Protein AF-A0A2S5MTP7-F1 (afdb_monomer_lite)

Foldseek 3Di:
DDPVVLVVVVVVLVVVVVVLVVVLVVLLVVLVVCCVPPLLPDPLVVLVVSLVVSVVSVVVSLVVLVVSLVVQVVSQVVVVPPPDDPVPPPTDFQDQDPVPRDTPSVVVNVVVVVVVVVSSVVSVCSSPPDNDDDD

pLDDT: mean 86.17, std 8.56, range [58.53, 96.12]

Radius of gyration: 20.01 Å; chains: 1; bounding box: 47×30×62 Å

Secondary structure (DSSP, 8-state):
--HHHHHHHHHHHHHHHHHHHHHHHHHHHHHHHHHHHTGGGS-HHHHHHHHHHHHHHHHHHHHHHHHHHHHHHHHHHHHTT-S--SS----SS-SBPTTTSSBHHHHHHHHHHHHHHHHHHHHHHHHHT------

Structure (mmCIF, N/CA/C/O backbone):
data_AF-A0A2S5MTP7-F1
#
_entry.id   AF-A0A2S5MTP7-F1
#
loop_
_atom_site.group_PDB
_atom_site.id
_atom_site.type_symbol
_atom_site.label_atom_id
_atom_site.label_alt_id
_atom_site.label_comp_id
_atom_site.label_asym_id
_atom_site.label_entity_id
_atom_site.label_seq_id
_atom_site.pdbx_PDB_ins_code
_atom_site.Cartn_x
_atom_site.Cartn_y
_atom_site.Cartn_z
_atom_site.occupancy
_atom_site.B_iso_or_equiv
_atom_site.auth_seq_id
_atom_site.auth_comp_id
_atom_site.auth_asym_id
_atom_site.auth_atom_id
_atom_site.pdbx_PDB_model_num
ATOM 1 N N . MET A 1 1 ? 12.941 4.940 -28.372 1.00 69.56 1 MET A N 1
ATOM 2 C CA . MET A 1 1 ? 13.212 4.942 -26.926 1.00 69.56 1 MET A CA 1
ATOM 3 C C . MET A 1 1 ? 14.595 4.363 -26.744 1.00 69.56 1 MET A C 1
ATOM 5 O O . MET A 1 1 ? 14.853 3.272 -27.243 1.00 69.56 1 MET A O 1
ATOM 9 N N . THR A 1 2 ? 15.495 5.153 -26.183 1.00 85.75 2 THR A N 1
ATOM 10 C CA . THR A 1 2 ? 16.874 4.761 -25.899 1.00 85.75 2 THR A CA 1
ATOM 11 C C . THR A 1 2 ? 16.941 4.012 -24.571 1.00 85.75 2 THR A C 1
ATOM 13 O O . THR A 1 2 ? 15.997 4.047 -23.785 1.00 85.75 2 THR A O 1
ATOM 16 N N . GLU A 1 3 ? 18.060 3.343 -24.310 1.00 83.38 3 GLU A N 1
ATOM 17 C CA . GLU A 1 3 ? 18.344 2.718 -23.014 1.00 83.38 3 GLU A CA 1
ATOM 18 C C . GLU A 1 3 ? 18.229 3.717 -21.849 1.00 83.38 3 GLU A C 1
ATOM 20 O O . GLU A 1 3 ? 17.615 3.411 -20.828 1.00 83.38 3 GLU A O 1
ATOM 25 N N . ALA A 1 4 ? 18.735 4.941 -22.040 1.00 86.19 4 ALA A N 1
ATOM 26 C CA . ALA A 1 4 ? 18.655 6.016 -21.055 1.00 86.19 4 ALA A CA 1
ATOM 27 C C . ALA A 1 4 ? 17.204 6.422 -20.749 1.00 86.19 4 ALA A C 1
ATOM 29 O O . ALA A 1 4 ? 16.861 6.613 -19.583 1.00 86.19 4 ALA A O 1
ATOM 30 N N . ASP A 1 5 ? 16.335 6.476 -21.766 1.00 87.06 5 ASP A N 1
ATOM 31 C CA . ASP A 1 5 ? 14.913 6.790 -21.573 1.00 87.06 5 ASP A CA 1
ATOM 32 C C . ASP A 1 5 ? 14.228 5.732 -20.689 1.00 87.06 5 ASP A C 1
ATOM 34 O O . ASP A 1 5 ? 13.432 6.070 -19.816 1.00 87.06 5 ASP A O 1
ATOM 38 N N . ILE A 1 6 ? 14.549 4.443 -20.883 1.00 86.12 6 ILE A N 1
ATOM 39 C CA . ILE A 1 6 ? 13.949 3.350 -20.095 1.00 86.12 6 ILE A CA 1
ATOM 40 C C . ILE A 1 6 ? 14.389 3.437 -18.637 1.00 86.12 6 ILE A C 1
ATOM 42 O O . ILE A 1 6 ? 13.562 3.302 -17.736 1.00 86.12 6 ILE A O 1
ATOM 46 N N . LEU A 1 7 ? 15.683 3.673 -18.409 1.00 87.44 7 LEU A N 1
ATOM 47 C CA . LEU A 1 7 ? 16.245 3.800 -17.067 1.00 87.44 7 LEU A CA 1
ATOM 48 C C . LEU A 1 7 ? 15.695 5.029 -16.335 1.00 87.44 7 LEU A C 1
ATOM 50 O O . LEU A 1 7 ? 15.391 4.929 -15.148 1.00 87.44 7 LEU A O 1
ATOM 54 N N . SER A 1 8 ? 15.489 6.148 -17.037 1.00 91.25 8 SER A N 1
ATOM 55 C CA . SER A 1 8 ? 14.849 7.342 -16.467 1.00 91.25 8 SER A CA 1
ATOM 56 C C . SER A 1 8 ? 13.423 7.046 -16.007 1.00 91.25 8 SER A C 1
ATOM 58 O O . SER A 1 8 ? 13.096 7.264 -14.842 1.00 91.25 8 SER A O 1
ATOM 60 N N . VAL A 1 9 ? 12.596 6.456 -16.882 1.00 90.19 9 VAL A N 1
ATOM 61 C CA . VAL A 1 9 ? 11.220 6.062 -16.532 1.00 90.19 9 VAL A CA 1
ATOM 62 C C . VAL A 1 9 ? 11.224 5.072 -15.367 1.00 90.19 9 VAL A C 1
ATOM 64 O O . VAL A 1 9 ? 10.388 5.147 -14.473 1.00 90.19 9 VAL A O 1
ATOM 67 N N . ARG A 1 10 ? 12.183 4.144 -15.329 1.00 87.44 10 ARG A N 1
ATOM 68 C CA . ARG A 1 10 ? 12.317 3.184 -14.228 1.00 87.44 10 ARG A CA 1
ATOM 69 C C . ARG A 1 10 ? 12.635 3.833 -12.890 1.00 87.44 10 ARG A C 1
ATOM 71 O O . ARG A 1 10 ? 12.099 3.392 -11.870 1.00 87.44 10 ARG A O 1
ATOM 78 N N . ASN A 1 11 ? 13.480 4.856 -12.890 1.00 90.75 11 ASN A N 1
ATOM 79 C CA . ASN A 1 11 ? 13.790 5.609 -11.686 1.00 90.75 11 ASN A CA 1
ATOM 80 C C . ASN A 1 11 ? 12.555 6.377 -11.191 1.00 90.75 11 ASN A C 1
ATOM 82 O O . ASN A 1 11 ? 12.182 6.248 -10.030 1.00 90.75 11 ASN A O 1
ATOM 86 N N . GLU A 1 12 ? 11.840 7.049 -12.098 1.00 93.31 12 GLU A N 1
ATOM 87 C CA . GLU A 1 12 ? 10.580 7.737 -11.781 1.00 93.31 12 GLU A CA 1
ATOM 88 C C . GLU A 1 12 ? 9.523 6.780 -11.211 1.00 93.31 12 GLU A C 1
ATOM 90 O O . GLU A 1 12 ? 8.893 7.071 -10.195 1.00 93.31 12 GLU A O 1
ATOM 95 N N . LEU A 1 13 ? 9.348 5.597 -11.811 1.00 91.19 13 LEU A N 1
ATOM 96 C CA . LEU A 1 13 ? 8.420 4.591 -11.291 1.00 91.19 13 LEU A CA 1
ATOM 97 C C . LEU A 1 13 ? 8.826 4.106 -9.893 1.00 91.19 13 LEU A C 1
ATOM 99 O O . LEU A 1 13 ? 7.955 3.857 -9.063 1.00 91.19 13 LEU A O 1
ATOM 103 N N . THR A 1 14 ? 10.126 3.992 -9.615 1.00 89.19 14 THR A N 1
ATOM 104 C CA . THR A 1 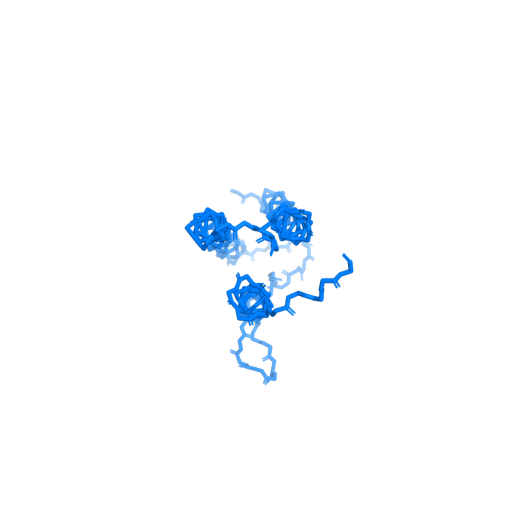14 ? 10.629 3.604 -8.289 1.00 89.19 14 THR A CA 1
ATOM 105 C C . THR A 1 14 ? 10.306 4.670 -7.243 1.00 89.19 14 THR A C 1
ATOM 107 O O . THR A 1 14 ? 9.811 4.328 -6.167 1.00 89.19 14 THR A O 1
ATOM 110 N N . ASP A 1 15 ? 10.477 5.951 -7.575 1.00 93.38 15 ASP A N 1
ATOM 111 C CA . ASP A 1 15 ? 10.094 7.063 -6.698 1.00 93.38 15 ASP A CA 1
ATOM 112 C C . ASP A 1 15 ? 8.590 7.051 -6.393 1.00 93.38 15 ASP A C 1
ATOM 114 O O . ASP A 1 15 ? 8.174 7.245 -5.246 1.00 93.38 15 ASP A O 1
ATOM 118 N N . ILE A 1 16 ? 7.757 6.745 -7.394 1.00 93.19 16 ILE A N 1
ATOM 119 C CA . ILE A 1 16 ? 6.309 6.605 -7.199 1.00 93.19 16 ILE A CA 1
ATOM 120 C C . ILE A 1 16 ? 6.000 5.433 -6.255 1.00 93.19 16 ILE A C 1
ATOM 122 O O . ILE A 1 16 ? 5.185 5.595 -5.346 1.00 93.19 16 ILE A O 1
ATOM 126 N N . VAL A 1 17 ? 6.650 4.273 -6.413 1.00 90.12 17 VAL A N 1
AT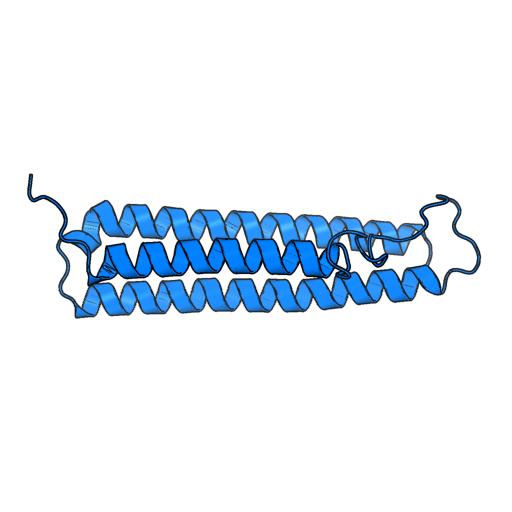OM 127 C CA . VAL A 1 17 ? 6.464 3.129 -5.498 1.00 90.12 17 VAL A CA 1
ATOM 128 C C . VAL A 1 17 ? 6.802 3.522 -4.059 1.00 90.12 17 VAL A C 1
ATOM 130 O O . VAL A 1 17 ? 6.005 3.269 -3.153 1.00 90.12 17 VAL A O 1
ATOM 133 N N . VAL A 1 18 ? 7.945 4.178 -3.840 1.00 92.31 18 VAL A N 1
ATOM 134 C CA . VAL A 1 18 ? 8.365 4.642 -2.508 1.00 92.31 18 VAL A CA 1
ATOM 135 C C . VAL A 1 18 ? 7.353 5.634 -1.929 1.00 92.31 18 VAL A C 1
ATOM 137 O O . VAL A 1 18 ? 6.996 5.537 -0.752 1.00 92.31 18 VAL A O 1
ATOM 140 N N . SER A 1 19 ? 6.836 6.544 -2.755 1.00 94.44 19 SER A N 1
ATOM 141 C CA . SER A 1 19 ? 5.802 7.502 -2.361 1.00 94.44 19 SER A CA 1
ATOM 142 C C . SER A 1 19 ? 4.510 6.809 -1.913 1.00 94.44 19 SER A C 1
ATOM 144 O O . SER A 1 19 ? 4.012 7.085 -0.821 1.00 94.44 19 SER A O 1
ATOM 146 N N . VAL A 1 20 ? 4.002 5.841 -2.688 1.00 91.75 20 VAL A N 1
ATOM 147 C CA . VAL A 1 20 ? 2.791 5.073 -2.337 1.00 91.75 20 VAL A CA 1
ATOM 148 C C . VAL A 1 20 ? 2.968 4.344 -1.007 1.00 91.75 20 VAL A C 1
ATOM 150 O O . VAL A 1 20 ? 2.077 4.385 -0.153 1.00 91.75 20 VAL A O 1
ATOM 153 N N . VAL A 1 21 ? 4.128 3.717 -0.795 1.00 91.12 21 VAL A N 1
ATOM 154 C CA . VAL A 1 21 ? 4.450 3.044 0.470 1.00 91.12 21 VAL A CA 1
ATOM 155 C C . VAL A 1 21 ? 4.455 4.048 1.625 1.00 91.12 21 VAL A C 1
ATOM 157 O O . VAL A 1 21 ? 3.779 3.824 2.629 1.00 91.12 21 VAL A O 1
ATOM 160 N N . SER A 1 22 ? 5.149 5.177 1.473 1.00 94.12 22 SER A N 1
ATOM 161 C CA . SER A 1 22 ? 5.248 6.224 2.498 1.00 94.12 22 SER A CA 1
ATOM 162 C C . SER A 1 22 ? 3.879 6.779 2.903 1.00 94.12 22 SER A C 1
ATOM 164 O O . SER A 1 22 ? 3.539 6.815 4.089 1.00 94.12 22 SER A O 1
ATOM 166 N N . VAL A 1 23 ? 3.040 7.134 1.926 1.00 94.69 23 VAL A N 1
ATOM 167 C CA . VAL A 1 23 ? 1.690 7.655 2.186 1.00 94.69 23 VAL A CA 1
ATOM 168 C C . VAL A 1 23 ? 0.816 6.600 2.865 1.00 94.69 23 VAL A C 1
ATOM 170 O O . VAL A 1 23 ? 0.084 6.919 3.803 1.00 94.69 23 VAL A O 1
ATOM 173 N N . SER A 1 24 ? 0.922 5.335 2.452 1.00 93.31 24 SER A N 1
ATOM 174 C CA . SER A 1 24 ? 0.178 4.236 3.074 1.00 93.31 24 SER A CA 1
ATOM 175 C C . SER A 1 24 ? 0.563 4.054 4.547 1.00 93.31 24 SER A C 1
ATOM 177 O O . SER A 1 24 ? -0.319 3.940 5.400 1.00 93.31 24 SER A O 1
ATOM 179 N N . PHE A 1 25 ? 1.859 4.113 4.876 1.00 93.19 25 PHE A N 1
ATOM 180 C CA . PHE A 1 25 ? 2.331 4.111 6.266 1.00 93.19 25 PHE A CA 1
ATOM 181 C C . PHE A 1 25 ? 1.837 5.328 7.053 1.00 93.19 25 PHE A C 1
ATOM 183 O O . PHE A 1 25 ? 1.410 5.181 8.201 1.00 93.19 25 PHE A O 1
ATOM 190 N N . GLY A 1 26 ? 1.848 6.517 6.448 1.00 95.44 26 GLY A N 1
ATOM 191 C CA . GLY A 1 26 ? 1.298 7.728 7.059 1.00 95.44 26 GLY A CA 1
ATOM 192 C C . GLY A 1 26 ? -0.186 7.580 7.399 1.00 95.44 26 GLY A C 1
ATOM 193 O O . GLY A 1 26 ? -0.603 7.897 8.512 1.00 95.44 26 GLY A O 1
ATOM 194 N N . MET A 1 27 ? -0.975 7.016 6.485 1.00 95.12 27 MET A N 1
ATOM 195 C CA . MET A 1 27 ? -2.406 6.781 6.680 1.00 95.12 27 MET A CA 1
ATOM 196 C C . MET A 1 27 ? -2.686 5.749 7.781 1.00 95.12 27 MET A C 1
ATOM 198 O O . MET A 1 27 ? -3.533 5.991 8.640 1.00 95.12 27 MET A O 1
ATOM 202 N N . VAL A 1 28 ? -1.951 4.631 7.802 1.00 94.56 28 VAL A N 1
ATOM 203 C CA . VAL A 1 28 ? -2.018 3.625 8.880 1.00 94.56 28 VAL A CA 1
ATOM 204 C C . VAL A 1 28 ? -1.675 4.262 10.228 1.00 94.56 28 VAL A C 1
ATOM 206 O O . VAL A 1 28 ? -2.405 4.083 11.202 1.00 94.56 28 VAL A O 1
ATOM 209 N N . SER A 1 29 ? -0.604 5.054 10.283 1.00 94.50 29 SER A N 1
ATOM 210 C CA . SER A 1 29 ? -0.147 5.704 11.516 1.00 94.50 29 SER A CA 1
ATOM 211 C C . SER A 1 29 ? -1.169 6.716 12.033 1.00 94.50 29 SER A C 1
ATOM 213 O O . SER A 1 29 ? -1.525 6.695 13.211 1.00 94.50 29 SER A O 1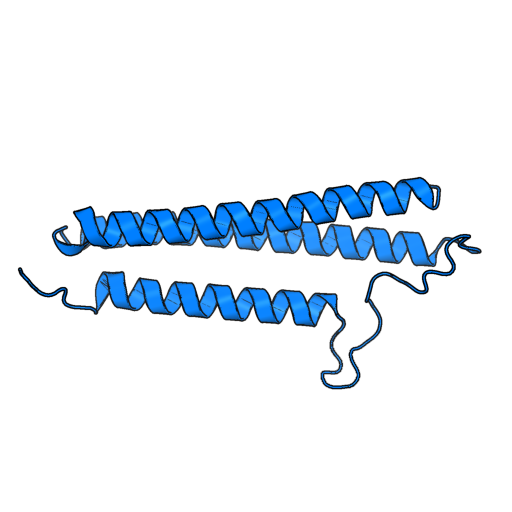
ATOM 215 N N . ALA A 1 30 ? -1.704 7.558 11.145 1.00 94.56 30 ALA A N 1
ATOM 216 C CA . ALA A 1 30 ? -2.760 8.508 11.476 1.00 94.56 30 ALA A CA 1
ATOM 217 C C . ALA A 1 30 ? -4.021 7.796 11.988 1.00 94.56 30 ALA A C 1
ATOM 219 O O . ALA A 1 30 ? -4.636 8.251 12.953 1.00 94.56 30 ALA A O 1
ATOM 220 N N . TYR A 1 31 ? -4.375 6.655 11.391 1.00 94.81 31 TYR A N 1
ATOM 221 C CA . TYR A 1 31 ? -5.509 5.853 11.835 1.00 94.81 31 TYR A CA 1
ATOM 222 C C . TYR A 1 31 ? -5.302 5.291 13.246 1.00 94.81 31 TYR A C 1
ATOM 224 O O . TYR A 1 31 ? -6.193 5.416 14.082 1.00 94.81 31 TYR A O 1
ATOM 232 N N . ILE A 1 32 ? -4.120 4.739 13.546 1.00 92.94 32 ILE A N 1
ATOM 233 C CA . ILE A 1 32 ? -3.778 4.227 14.885 1.00 92.94 32 ILE A CA 1
ATOM 234 C C . ILE A 1 32 ? -3.889 5.338 15.937 1.00 92.94 32 ILE A C 1
ATOM 236 O O . ILE A 1 32 ? -4.511 5.142 16.982 1.00 92.94 32 ILE A O 1
ATOM 240 N N . VAL A 1 33 ? -3.336 6.520 15.650 1.00 94.25 33 VAL A N 1
ATOM 241 C CA . VAL A 1 33 ? -3.408 7.681 16.551 1.00 94.25 33 VAL A CA 1
ATOM 242 C C . VAL A 1 33 ? -4.854 8.144 16.740 1.00 94.25 33 VAL A C 1
ATOM 244 O O . VAL A 1 33 ? -5.295 8.347 17.873 1.00 94.25 33 VAL A O 1
ATOM 247 N N . GLY A 1 34 ? -5.623 8.261 15.654 1.00 90.69 34 GLY A N 1
ATOM 248 C CA . GLY A 1 34 ? -7.044 8.610 15.712 1.00 90.69 34 GLY A CA 1
ATOM 249 C C . GLY A 1 34 ? -7.862 7.589 16.503 1.00 90.69 34 GLY A C 1
ATOM 250 O O . GLY A 1 34 ? -8.785 7.953 17.238 1.00 90.69 34 GLY A O 1
ATOM 251 N N . LEU A 1 35 ? -7.479 6.315 16.419 1.00 88.81 35 LEU A N 1
ATOM 252 C CA . LEU A 1 35 ? -8.116 5.243 17.159 1.00 88.81 35 LEU A CA 1
ATOM 253 C C . LEU A 1 35 ? -7.849 5.352 18.658 1.00 88.81 35 LEU A C 1
ATOM 255 O O . LEU A 1 35 ? -8.790 5.300 19.452 1.00 88.81 35 LEU A O 1
ATOM 259 N N . TRP A 1 36 ? -6.595 5.591 19.035 1.00 88.25 36 TRP A N 1
ATOM 260 C CA . TRP A 1 36 ? -6.187 5.739 20.428 1.00 88.25 36 TRP A CA 1
ATOM 261 C C . TRP A 1 36 ? -6.746 7.005 21.100 1.00 88.25 36 TRP A C 1
ATOM 263 O O . TRP A 1 36 ? -7.140 6.958 22.268 1.00 88.25 36 TRP A O 1
ATOM 273 N N . LEU A 1 37 ? -6.813 8.129 20.380 1.00 87.06 37 LEU A N 1
ATOM 274 C CA . LEU A 1 37 ? -7.288 9.406 20.927 1.00 87.06 37 LEU A CA 1
ATOM 275 C C . LEU A 1 37 ? -8.816 9.514 20.959 1.00 87.06 37 LEU A C 1
ATOM 277 O O . LEU A 1 37 ? -9.378 9.934 21.970 1.00 87.06 37 LEU A O 1
ATOM 281 N N . PHE A 1 38 ? -9.488 9.137 19.868 1.00 85.75 38 PHE A N 1
ATOM 282 C CA . PHE A 1 38 ? -10.906 9.444 19.664 1.00 85.75 38 PHE A CA 1
ATOM 283 C C . PHE A 1 38 ? -11.767 8.188 19.529 1.00 85.75 38 PHE A C 1
ATOM 285 O O . PHE A 1 38 ? -12.755 8.037 20.251 1.00 85.75 38 PHE A O 1
ATOM 292 N N . LEU A 1 39 ? -11.407 7.264 18.628 1.00 81.12 39 LEU A N 1
ATOM 293 C CA . LEU A 1 39 ? -12.317 6.170 18.257 1.00 81.12 39 LEU A CA 1
ATOM 294 C C . LEU A 1 39 ? -12.514 5.147 19.377 1.00 81.12 39 LEU A C 1
ATOM 296 O O . LEU A 1 39 ? -13.559 4.500 19.406 1.00 81.12 39 LEU A O 1
ATOM 300 N N . LYS A 1 40 ? -11.580 5.038 20.333 1.00 80.94 40 LYS A N 1
ATOM 301 C CA . LYS A 1 40 ? -11.741 4.157 21.500 1.00 80.94 40 LYS A CA 1
ATOM 302 C C . LYS A 1 40 ? -12.978 4.494 22.348 1.00 80.94 40 LYS A C 1
ATOM 304 O O . LYS A 1 40 ? -13.542 3.591 22.954 1.00 80.94 40 LYS A O 1
ATOM 309 N N . ARG A 1 41 ? -13.408 5.767 22.378 1.00 81.12 41 ARG A N 1
ATOM 310 C CA . ARG A 1 41 ? -14.593 6.245 23.128 1.00 81.12 41 ARG A CA 1
ATOM 311 C C . ARG A 1 41 ? -15.790 6.576 22.225 1.00 81.12 41 ARG A C 1
ATOM 313 O O . ARG A 1 41 ? -16.827 7.007 22.718 1.00 81.12 41 ARG A O 1
ATOM 320 N N . ALA A 1 42 ? -15.649 6.422 20.909 1.00 84.81 42 ALA A N 1
ATOM 321 C CA . ALA A 1 42 ? -16.661 6.833 19.943 1.00 84.81 42 ALA A CA 1
ATOM 322 C C . ALA A 1 42 ? -17.784 5.787 19.784 1.00 84.81 42 ALA A C 1
ATOM 324 O O . ALA A 1 42 ? -17.534 4.585 19.927 1.00 84.81 42 ALA A O 1
ATOM 325 N N . PRO A 1 43 ? -19.014 6.209 19.421 1.00 88.06 43 PRO A N 1
ATOM 326 C CA . PRO A 1 43 ? -20.088 5.279 19.095 1.00 88.06 43 PRO A CA 1
ATOM 327 C C . PRO A 1 43 ? -19.725 4.436 17.867 1.00 88.06 43 PRO A C 1
ATOM 329 O O . PRO A 1 43 ? -18.994 4.876 16.975 1.00 88.06 43 PRO A O 1
ATOM 332 N N . LEU A 1 44 ? -20.282 3.226 17.796 1.00 86.69 44 LEU A N 1
ATOM 333 C CA . LEU A 1 44 ? -19.941 2.223 16.780 1.00 86.69 44 LEU A CA 1
ATOM 334 C C . LEU A 1 44 ? -20.082 2.739 15.337 1.00 86.69 44 LEU A C 1
ATOM 336 O O . LEU A 1 44 ? -19.256 2.412 14.489 1.00 86.69 44 LEU A O 1
ATOM 340 N N . VAL A 1 45 ? -21.068 3.602 15.073 1.00 89.31 45 VAL A N 1
ATOM 341 C CA . VAL A 1 45 ? -21.282 4.220 13.752 1.00 89.31 45 VAL A CA 1
ATOM 342 C C . VAL A 1 45 ? -20.079 5.062 13.317 1.00 89.31 45 VAL A C 1
ATOM 344 O O . VAL A 1 45 ? -19.660 4.986 12.165 1.00 89.31 45 VAL A O 1
ATOM 347 N N . LEU A 1 46 ? -19.482 5.828 14.236 1.00 89.38 46 LEU A N 1
ATOM 348 C CA . LEU A 1 46 ? -18.335 6.682 13.927 1.00 89.38 46 LEU A CA 1
ATOM 349 C C . LEU A 1 46 ? -17.078 5.838 13.667 1.00 89.38 46 LEU A C 1
ATOM 351 O O . LEU A 1 46 ? -16.332 6.116 12.733 1.00 89.38 46 LEU A O 1
ATOM 355 N N . ARG A 1 47 ? -16.899 4.749 14.433 1.00 90.50 47 ARG A N 1
ATOM 356 C CA . ARG A 1 47 ? -15.829 3.755 14.216 1.00 90.50 47 ARG A CA 1
ATOM 357 C C . ARG A 1 47 ? -15.950 3.107 12.839 1.00 90.50 47 ARG A C 1
ATOM 359 O O . ARG A 1 47 ? -14.966 3.053 12.104 1.00 90.50 47 ARG A O 1
ATOM 366 N N . ALA A 1 48 ? -17.162 2.689 12.471 1.00 91.75 48 ALA A N 1
ATOM 367 C CA . ALA A 1 48 ? -17.448 2.106 11.166 1.00 91.75 48 ALA A CA 1
ATOM 368 C C . ALA A 1 48 ? -17.158 3.085 10.024 1.00 91.75 48 ALA A C 1
ATOM 370 O O . ALA A 1 48 ? -16.459 2.725 9.082 1.00 91.75 48 ALA A O 1
ATOM 371 N N . LEU A 1 49 ? -17.619 4.334 10.128 1.00 94.19 49 LEU A N 1
ATOM 372 C CA . LEU A 1 49 ? -17.393 5.347 9.098 1.00 94.19 49 LEU A CA 1
ATOM 373 C C . LEU A 1 49 ? -15.897 5.630 8.909 1.00 94.19 49 LEU A C 1
ATOM 375 O O . LEU A 1 49 ? -15.405 5.592 7.782 1.00 94.19 49 LEU A O 1
ATOM 379 N N . SER A 1 50 ? -15.147 5.835 9.996 1.00 93.12 50 SER A N 1
ATOM 380 C CA . SER A 1 50 ? -13.696 6.033 9.917 1.00 93.12 50 SER A CA 1
ATOM 381 C C . SER A 1 50 ? -12.977 4.827 9.313 1.00 93.12 50 SER A C 1
ATOM 383 O O . SER A 1 50 ? -12.074 5.001 8.498 1.00 93.12 50 SER A O 1
ATOM 385 N N . PHE A 1 51 ? -13.379 3.605 9.674 1.00 94.69 51 PHE A N 1
ATOM 386 C CA . PHE A 1 51 ? -12.795 2.388 9.112 1.00 94.69 51 PHE A CA 1
ATOM 387 C C . PHE A 1 51 ? -13.121 2.209 7.622 1.00 94.69 51 PHE A C 1
ATOM 389 O O . PHE A 1 51 ? -12.268 1.764 6.858 1.00 94.69 51 PHE A O 1
ATOM 396 N N . ILE A 1 52 ? -14.321 2.596 7.181 1.00 95.31 52 ILE A N 1
ATOM 397 C CA . ILE A 1 52 ? -14.710 2.588 5.763 1.00 95.31 52 ILE A CA 1
ATOM 398 C C . ILE A 1 52 ? -13.847 3.569 4.968 1.00 95.31 52 ILE A C 1
ATOM 400 O O . ILE A 1 52 ? -13.292 3.194 3.938 1.00 95.31 52 ILE A O 1
ATOM 404 N N . VAL A 1 53 ? -13.679 4.800 5.458 1.00 95.12 53 VAL A N 1
ATOM 405 C CA . VAL A 1 53 ? -12.822 5.803 4.803 1.00 95.12 53 VAL A CA 1
ATOM 406 C C . VAL A 1 53 ? -11.378 5.307 4.714 1.00 95.12 53 VAL A C 1
ATOM 408 O O . VAL A 1 53 ? -10.763 5.387 3.653 1.00 95.12 53 VAL A O 1
ATOM 411 N N . PHE A 1 54 ? -10.858 4.72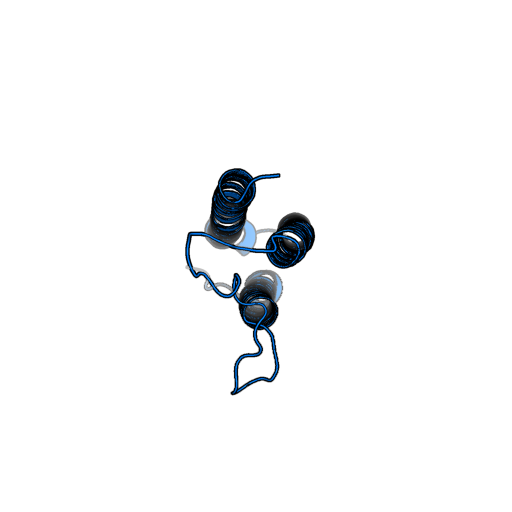5 5.796 1.00 95.00 54 PHE A N 1
ATOM 412 C CA . PHE A 1 54 ? -9.536 4.105 5.811 1.00 95.00 54 PHE A CA 1
ATOM 413 C C . PHE A 1 54 ? -9.420 2.944 4.808 1.00 95.00 54 PHE A C 1
ATOM 415 O O . PHE A 1 54 ? -8.442 2.862 4.067 1.00 95.00 54 PHE A O 1
ATOM 422 N N . SER A 1 55 ? -10.442 2.087 4.728 1.00 94.69 55 SER A N 1
ATOM 423 C CA . SER A 1 55 ? -10.504 0.975 3.770 1.00 94.69 55 SER A CA 1
ATOM 424 C C . SER A 1 55 ? -10.482 1.473 2.327 1.00 94.69 55 SER A C 1
ATOM 426 O O . SER A 1 55 ? -9.739 0.933 1.512 1.00 94.69 55 SER A O 1
ATOM 428 N N . PHE A 1 56 ? -11.243 2.525 2.006 1.00 96.12 56 PHE A N 1
ATOM 429 C CA . PHE A 1 56 ? -11.209 3.140 0.679 1.00 96.12 56 PHE A CA 1
ATOM 430 C C . PHE A 1 56 ? -9.853 3.769 0.366 1.00 96.12 56 PHE A C 1
ATOM 432 O O . PHE A 1 56 ? -9.366 3.614 -0.751 1.00 96.12 56 PHE A O 1
ATOM 439 N N . GLY A 1 57 ? -9.216 4.419 1.343 1.00 93.56 57 GLY A N 1
ATOM 440 C CA . GLY A 1 57 ? -7.859 4.939 1.189 1.00 93.56 57 GLY A CA 1
ATOM 441 C C . GLY A 1 57 ? -6.852 3.834 0.859 1.00 93.56 57 GLY A C 1
ATOM 442 O O . GLY A 1 57 ? -6.074 3.970 -0.083 1.00 93.56 57 GLY A O 1
ATOM 443 N N . LEU A 1 58 ? -6.895 2.708 1.581 1.00 92.69 58 LEU A N 1
ATOM 444 C CA . LEU A 1 58 ? -6.019 1.564 1.307 1.00 92.69 58 LEU A CA 1
ATOM 445 C C . LEU A 1 58 ? -6.325 0.912 -0.043 1.00 92.69 58 LEU A C 1
ATOM 447 O O . LEU A 1 58 ? -5.401 0.583 -0.782 1.00 92.69 58 LEU A O 1
ATOM 451 N N . ALA A 1 59 ? -7.604 0.751 -0.386 1.00 93.56 59 ALA A N 1
ATOM 452 C CA . ALA A 1 59 ? -8.014 0.200 -1.673 1.00 93.56 59 ALA A CA 1
ATOM 453 C C . ALA A 1 59 ? -7.533 1.077 -2.839 1.00 93.56 59 ALA A C 1
ATOM 455 O O . ALA A 1 59 ? -7.040 0.556 -3.838 1.00 93.56 59 ALA A O 1
ATOM 456 N N . PHE A 1 60 ? -7.612 2.402 -2.692 1.00 93.19 60 PHE A N 1
ATOM 457 C CA . PHE A 1 60 ? -7.081 3.352 -3.665 1.00 93.19 60 PHE A CA 1
ATOM 458 C C . PHE A 1 60 ? -5.563 3.202 -3.837 1.00 93.19 60 PHE A C 1
ATOM 460 O O . PHE A 1 60 ? -5.086 3.111 -4.968 1.00 93.19 60 PHE A O 1
ATOM 467 N N . MET A 1 61 ? -4.807 3.094 -2.739 1.00 92.56 61 MET A N 1
ATOM 468 C CA . MET A 1 61 ? -3.359 2.852 -2.805 1.00 92.56 61 MET A CA 1
ATOM 469 C C . MET A 1 61 ? -3.031 1.512 -3.471 1.00 92.56 61 MET A C 1
ATOM 471 O O . MET A 1 61 ? -2.148 1.458 -4.322 1.00 92.56 61 MET A O 1
ATOM 475 N N . GLY A 1 62 ? -3.787 0.454 -3.167 1.00 90.38 62 GLY A N 1
ATOM 476 C CA . GLY A 1 62 ? -3.643 -0.844 -3.829 1.00 90.38 62 GLY A CA 1
ATOM 477 C C . GLY A 1 62 ? -3.888 -0.769 -5.339 1.00 90.38 62 GLY A C 1
ATOM 478 O O . GLY A 1 62 ? -3.104 -1.308 -6.117 1.00 90.38 62 GLY A O 1
ATOM 479 N N . ALA A 1 63 ? -4.925 -0.046 -5.773 1.00 91.62 63 ALA A N 1
ATOM 480 C CA . AL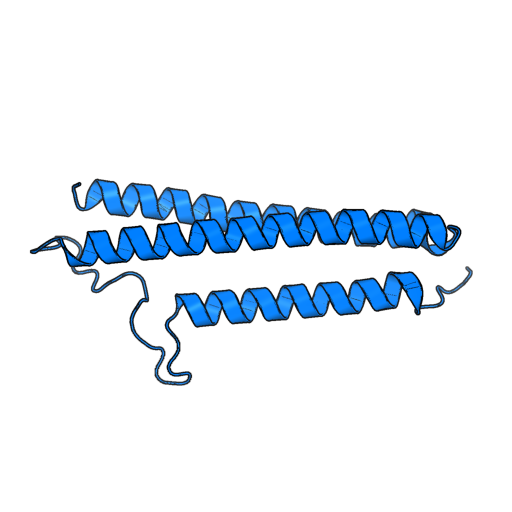A A 1 63 ? -5.200 0.174 -7.192 1.00 91.62 63 ALA A CA 1
ATOM 481 C C . ALA A 1 63 ? -4.064 0.944 -7.893 1.00 91.62 63 ALA A C 1
ATOM 483 O O . ALA A 1 63 ? -3.675 0.582 -9.005 1.00 91.62 63 ALA A O 1
ATOM 484 N N . LEU A 1 64 ? -3.482 1.954 -7.232 1.00 91.44 64 LEU A N 1
ATOM 485 C CA . LEU A 1 64 ? -2.298 2.652 -7.743 1.00 91.44 64 LEU A CA 1
ATOM 486 C C . LEU A 1 64 ? -1.100 1.708 -7.886 1.00 91.44 64 LEU A C 1
ATOM 488 O O . LEU A 1 64 ? -0.438 1.725 -8.921 1.00 91.44 64 LEU A O 1
ATOM 492 N N . THR A 1 65 ? -0.843 0.847 -6.897 1.00 89.69 65 THR A N 1
ATOM 493 C CA . THR A 1 65 ? 0.240 -0.146 -6.966 1.00 89.69 65 THR A CA 1
ATOM 494 C C . THR A 1 65 ? 0.074 -1.098 -8.152 1.00 89.69 65 THR A C 1
ATOM 496 O O . THR A 1 65 ? 1.052 -1.367 -8.848 1.00 89.69 65 THR A O 1
ATOM 499 N N . VAL A 1 66 ? -1.150 -1.561 -8.433 1.00 89.38 66 VAL A N 1
ATOM 500 C CA . VAL A 1 66 ? -1.436 -2.398 -9.613 1.00 89.38 66 VAL A CA 1
ATOM 501 C C . VAL A 1 66 ? -1.153 -1.637 -10.911 1.00 89.38 66 VAL A C 1
ATOM 503 O O . VAL A 1 66 ? -0.497 -2.170 -11.803 1.00 89.38 66 VAL A O 1
ATOM 506 N N . GLY A 1 67 ? -1.573 -0.372 -11.009 1.00 89.69 67 GLY A N 1
ATOM 507 C CA . GLY A 1 67 ? -1.276 0.465 -12.176 1.00 89.69 67 GLY A CA 1
ATOM 508 C C . GLY A 1 67 ? 0.228 0.658 -12.405 1.00 89.69 67 GLY A C 1
ATOM 509 O O . GLY A 1 67 ? 0.706 0.546 -13.532 1.00 89.69 67 GLY A O 1
ATOM 510 N N . ILE A 1 68 ? 0.994 0.881 -11.334 1.00 90.00 68 ILE A N 1
ATOM 511 C CA . ILE A 1 68 ? 2.457 1.014 -11.404 1.00 90.00 68 ILE A CA 1
ATOM 512 C C . ILE A 1 68 ? 3.109 -0.307 -11.826 1.00 90.00 68 ILE A C 1
ATOM 514 O O . ILE A 1 68 ? 4.040 -0.296 -12.628 1.00 90.00 68 ILE A O 1
ATOM 518 N N . HIS A 1 69 ? 2.614 -1.446 -11.339 1.00 88.56 69 HIS A N 1
ATOM 519 C CA . HIS A 1 69 ? 3.115 -2.763 -11.731 1.00 88.56 69 HIS A CA 1
ATOM 520 C C . HIS A 1 69 ? 3.018 -2.993 -13.249 1.00 88.56 69 HIS A C 1
ATOM 522 O O . HIS A 1 69 ? 3.992 -3.429 -13.863 1.00 88.56 69 HIS A O 1
ATOM 528 N N . GLU A 1 70 ? 1.906 -2.611 -13.881 1.00 87.19 70 GLU A N 1
ATOM 529 C CA . GLU A 1 70 ? 1.762 -2.686 -15.343 1.00 87.19 70 GLU A CA 1
ATOM 530 C C . GLU A 1 70 ? 2.758 -1.780 -16.084 1.00 87.19 70 GLU A C 1
ATOM 532 O O . GLU A 1 70 ? 3.316 -2.173 -17.112 1.00 87.19 70 GLU A O 1
ATOM 537 N N . LEU A 1 71 ? 3.054 -0.590 -15.548 1.00 89.06 71 LEU A N 1
ATOM 538 C CA . LEU A 1 71 ? 4.080 0.298 -16.108 1.00 89.06 71 LEU A CA 1
ATOM 539 C C . LEU A 1 71 ? 5.489 -0.304 -15.973 1.00 89.06 71 LEU A C 1
ATOM 541 O O . LEU A 1 71 ? 6.284 -0.254 -16.918 1.00 89.06 71 LEU A O 1
ATOM 545 N N . LEU A 1 72 ? 5.794 -0.943 -14.839 1.00 87.81 72 LEU A N 1
ATOM 546 C CA . LEU A 1 72 ? 7.052 -1.669 -14.633 1.00 87.81 72 LEU A CA 1
ATOM 547 C C . LEU A 1 72 ? 7.178 -2.830 -15.637 1.00 87.81 72 LEU A C 1
ATOM 549 O O . LEU A 1 72 ? 8.207 -2.963 -16.301 1.00 87.81 72 LEU A O 1
ATOM 553 N N . LEU A 1 73 ? 6.124 -3.619 -15.849 1.00 87.56 73 LEU A N 1
ATOM 554 C CA . LEU A 1 73 ? 6.121 -4.661 -16.883 1.00 87.56 73 LEU A CA 1
ATOM 555 C C . LEU A 1 73 ? 6.261 -4.080 -18.300 1.00 87.56 73 LEU A C 1
ATOM 557 O O . LEU A 1 73 ? 6.951 -4.653 -19.144 1.00 87.56 73 LEU A O 1
ATOM 561 N N . GLY A 1 74 ? 5.646 -2.930 -18.576 1.00 87.06 74 GLY A N 1
ATOM 562 C CA . GLY A 1 74 ? 5.778 -2.224 -19.851 1.00 87.06 74 GLY A CA 1
ATOM 563 C C . GLY A 1 74 ? 7.223 -1.824 -20.162 1.00 87.06 74 GLY A C 1
ATOM 564 O O . GLY A 1 74 ? 7.700 -2.057 -21.275 1.00 87.06 74 GLY A O 1
ATOM 565 N N . THR A 1 75 ? 7.941 -1.288 -19.173 1.00 87.44 75 THR A N 1
ATOM 566 C CA . THR A 1 75 ? 9.363 -0.925 -19.321 1.00 87.44 75 THR A CA 1
ATOM 567 C C . THR A 1 75 ? 10.264 -2.147 -19.511 1.00 87.44 75 THR A C 1
ATOM 569 O O . THR A 1 75 ? 11.171 -2.094 -20.335 1.00 87.44 75 THR A O 1
ATOM 572 N N . GLU A 1 76 ? 9.974 -3.274 -18.854 1.00 86.00 76 GLU A N 1
ATOM 573 C CA . GLU A 1 76 ? 10.671 -4.552 -19.079 1.00 86.00 76 GLU A CA 1
ATOM 574 C C . GLU A 1 76 ? 10.461 -5.060 -20.518 1.00 86.00 76 GLU A C 1
ATOM 576 O O . GLU A 1 76 ? 11.403 -5.438 -21.213 1.00 86.00 76 GLU A O 1
ATOM 581 N N . ARG A 1 77 ? 9.222 -5.014 -21.024 1.00 86.06 77 ARG A N 1
ATOM 582 C CA . ARG A 1 77 ? 8.921 -5.396 -22.416 1.00 86.06 77 ARG A CA 1
ATOM 583 C C . ARG A 1 77 ? 9.609 -4.477 -23.428 1.00 86.06 77 ARG A C 1
ATOM 585 O O . ARG A 1 77 ? 9.955 -4.934 -24.515 1.00 86.06 77 ARG A O 1
ATOM 592 N N . ALA A 1 78 ? 9.773 -3.193 -23.107 1.00 85.50 78 ALA A N 1
ATOM 593 C CA . ALA A 1 78 ? 10.524 -2.252 -23.933 1.00 85.50 78 ALA A CA 1
ATOM 594 C C . ALA A 1 78 ? 12.035 -2.536 -23.884 1.00 85.50 78 ALA A C 1
ATOM 596 O O . ALA A 1 78 ? 12.685 -2.501 -24.928 1.00 85.50 78 ALA A O 1
ATOM 597 N N . TRP A 1 79 ? 12.562 -2.896 -22.709 1.00 85.69 79 TRP A N 1
ATOM 598 C CA . TRP A 1 79 ? 13.951 -3.316 -22.512 1.00 85.69 79 TRP A CA 1
ATOM 599 C C . TRP A 1 79 ? 14.315 -4.520 -23.378 1.00 85.69 79 TRP A C 1
ATOM 601 O O . TRP A 1 79 ? 15.267 -4.467 -24.145 1.00 85.69 79 TRP A O 1
ATOM 611 N N . ASN A 1 80 ? 13.475 -5.556 -23.375 1.00 83.50 80 ASN A N 1
ATOM 612 C CA . ASN A 1 80 ? 13.701 -6.774 -24.159 1.00 83.50 80 ASN A CA 1
ATOM 613 C C . ASN A 1 80 ? 13.668 -6.560 -25.685 1.00 83.50 80 ASN A C 1
ATOM 615 O O . ASN A 1 80 ? 14.058 -7.447 -26.441 1.00 83.50 80 ASN A O 1
ATOM 619 N N . LYS A 1 81 ? 13.195 -5.399 -26.160 1.00 84.94 81 LYS A N 1
ATOM 620 C CA . LYS A 1 81 ? 13.221 -5.025 -27.584 1.00 84.94 81 LYS A CA 1
ATOM 621 C C . LYS A 1 81 ? 14.503 -4.290 -27.989 1.00 84.94 81 LYS A C 1
ATOM 623 O O . LYS A 1 81 ? 14.729 -4.111 -29.186 1.00 84.94 81 LYS A O 1
ATOM 628 N N . LEU A 1 82 ? 15.336 -3.857 -27.038 1.00 80.25 82 LEU A N 1
ATOM 629 C CA . LEU A 1 82 ? 16.649 -3.281 -27.329 1.00 80.25 82 LEU A CA 1
ATOM 630 C C . LEU A 1 82 ? 17.608 -4.412 -27.713 1.00 80.25 82 LEU A C 1
ATOM 632 O O . LEU A 1 82 ? 18.023 -5.204 -26.877 1.00 80.25 82 LEU A O 1
ATOM 636 N N . GLY A 1 83 ? 17.966 -4.497 -28.997 1.00 68.81 83 GLY A N 1
ATOM 637 C CA . GLY A 1 83 ? 18.816 -5.579 -29.514 1.00 68.81 83 GLY A CA 1
ATOM 638 C C . GLY A 1 83 ? 20.236 -5.628 -28.927 1.00 68.81 83 GLY A C 1
ATOM 639 O O . GLY A 1 83 ? 20.862 -6.684 -28.955 1.00 68.81 83 GLY A O 1
ATOM 640 N N . LYS A 1 84 ? 20.749 -4.510 -28.397 1.00 69.31 84 LYS A N 1
ATOM 641 C CA . LYS A 1 84 ? 21.983 -4.432 -27.600 1.00 69.31 84 LYS A CA 1
ATOM 642 C C . LYS A 1 84 ? 21.806 -3.383 -26.508 1.00 69.31 84 LYS A C 1
ATOM 644 O O . LYS A 1 84 ? 21.477 -2.240 -26.819 1.00 69.31 84 LYS A O 1
ATOM 649 N N . THR A 1 85 ? 22.053 -3.775 -25.266 1.00 70.31 85 THR A N 1
ATOM 650 C CA . THR A 1 85 ? 22.124 -2.891 -24.099 1.00 70.31 85 THR A CA 1
ATOM 651 C C . THR A 1 85 ? 23.590 -2.615 -23.777 1.00 70.31 85 THR A C 1
ATOM 653 O O . THR A 1 85 ? 24.431 -3.510 -23.866 1.00 70.31 85 THR A O 1
ATOM 656 N N . ALA A 1 86 ? 23.925 -1.368 -23.459 1.00 71.12 86 ALA A N 1
ATOM 657 C CA . ALA A 1 86 ? 25.280 -0.964 -23.094 1.00 71.12 86 ALA A CA 1
ATOM 658 C C . ALA A 1 86 ? 25.595 -1.258 -21.619 1.00 71.12 86 ALA A C 1
ATOM 660 O O . ALA A 1 86 ? 26.759 -1.405 -21.261 1.00 71.12 86 ALA A O 1
ATOM 661 N N . THR A 1 87 ? 24.572 -1.348 -20.766 1.00 74.06 87 THR A N 1
ATOM 662 C CA . THR A 1 87 ? 24.723 -1.549 -19.315 1.00 74.06 87 THR A CA 1
ATOM 663 C C . THR A 1 87 ? 24.913 -3.005 -18.884 1.00 74.06 87 THR A C 1
ATOM 665 O O . THR A 1 87 ? 25.067 -3.251 -17.692 1.00 74.06 87 THR A O 1
ATOM 668 N N . GLU A 1 88 ? 24.882 -3.971 -19.812 1.00 75.44 88 GLU A N 1
ATOM 669 C CA . GLU A 1 88 ? 24.917 -5.424 -19.532 1.00 75.44 88 GLU A CA 1
ATOM 670 C C . GLU A 1 88 ? 23.862 -5.902 -18.507 1.00 75.44 88 GLU A C 1
ATOM 672 O O . GLU A 1 88 ? 23.909 -7.041 -18.044 1.00 75.44 88 GLU A O 1
ATOM 677 N N . ILE A 1 89 ? 22.870 -5.064 -18.168 1.00 74.12 89 ILE A N 1
ATOM 678 C CA . ILE A 1 89 ? 21.793 -5.417 -17.243 1.00 74.12 89 ILE A CA 1
ATOM 679 C C . ILE A 1 89 ? 20.895 -6.450 -17.942 1.00 74.12 89 ILE A C 1
ATOM 681 O O . ILE A 1 89 ? 20.274 -6.129 -18.963 1.00 74.12 89 ILE A O 1
ATOM 685 N N . PRO A 1 90 ? 20.790 -7.682 -17.405 1.00 70.81 90 PRO A N 1
ATOM 686 C CA . PRO A 1 90 ? 20.062 -8.766 -18.063 1.00 70.81 90 PRO A CA 1
ATOM 687 C C . PRO A 1 90 ? 18.538 -8.561 -18.055 1.00 70.81 90 PRO A C 1
ATOM 689 O O . PRO A 1 90 ? 17.836 -9.173 -18.850 1.00 70.81 90 PRO A O 1
ATOM 692 N N . GLY A 1 91 ? 18.026 -7.706 -17.168 1.00 76.56 91 GLY A N 1
ATOM 693 C CA . GLY A 1 91 ? 16.611 -7.366 -17.021 1.00 76.56 91 GLY A CA 1
ATOM 694 C C . GLY A 1 91 ? 16.333 -6.829 -15.619 1.00 76.56 91 GLY A C 1
ATOM 695 O O . GLY A 1 91 ? 17.223 -6.819 -14.765 1.00 76.56 91 GLY A O 1
ATOM 696 N N . PHE A 1 92 ? 15.102 -6.402 -15.345 1.00 77.56 92 PHE A N 1
ATOM 697 C CA . PHE A 1 92 ? 14.769 -5.746 -14.079 1.00 77.56 92 PHE A CA 1
ATOM 698 C C . PHE A 1 92 ? 14.153 -6.698 -13.036 1.00 77.56 92 PHE A C 1
ATOM 700 O O . PHE A 1 92 ? 13.438 -6.242 -12.152 1.00 77.56 92 PHE A O 1
ATOM 707 N N . GLY A 1 93 ? 14.388 -8.013 -13.100 1.00 69.12 93 GLY A N 1
ATOM 708 C CA . GLY A 1 93 ? 13.827 -8.977 -12.129 1.00 69.12 93 GLY A CA 1
ATOM 709 C C . GLY A 1 93 ? 12.573 -9.721 -12.608 1.00 69.12 93 GLY A C 1
ATOM 710 O O . GLY A 1 93 ? 11.779 -10.210 -11.805 1.00 69.12 93 GLY A O 1
ATOM 711 N N . SER A 1 94 ? 12.397 -9.820 -13.928 1.00 68.19 94 SER A N 1
ATOM 712 C CA . SER A 1 94 ? 11.431 -10.714 -14.584 1.00 68.19 94 SER A CA 1
ATOM 713 C C . SER A 1 94 ? 11.856 -12.190 -14.550 1.00 68.19 94 SER A C 1
ATOM 715 O O . SER A 1 94 ? 11.045 -13.073 -14.820 1.00 68.19 94 SER A O 1
ATOM 717 N N . ALA A 1 95 ? 13.114 -12.473 -14.197 1.00 68.50 95 ALA A N 1
ATOM 718 C CA . ALA A 1 95 ? 13.593 -13.831 -14.000 1.00 68.50 95 ALA A CA 1
ATOM 719 C C . ALA A 1 95 ? 12.913 -14.476 -12.773 1.00 68.50 95 ALA A C 1
ATOM 721 O O . ALA A 1 95 ? 12.746 -13.813 -11.742 1.00 68.50 95 ALA A O 1
ATOM 722 N N . PRO A 1 96 ? 12.525 -15.760 -12.858 1.00 67.25 96 PRO A N 1
ATOM 723 C CA . PRO A 1 96 ? 11.895 -16.456 -11.747 1.00 67.25 96 PRO A CA 1
ATOM 724 C C . PRO A 1 96 ? 12.883 -16.649 -10.593 1.00 67.25 96 PRO A C 1
ATOM 726 O O . PRO A 1 96 ? 14.028 -17.062 -10.787 1.00 67.25 96 PRO A O 1
ATOM 729 N N . VAL A 1 97 ? 12.422 -16.391 -9.370 1.00 70.81 97 VAL A N 1
ATOM 730 C CA . VAL A 1 97 ? 13.168 -16.683 -8.148 1.00 70.81 97 VAL A CA 1
ATOM 731 C C . VAL A 1 97 ? 13.155 -18.206 -7.936 1.00 70.81 97 VAL A C 1
ATOM 733 O O . VAL A 1 97 ? 12.067 -18.784 -7.813 1.00 70.81 97 VAL A O 1
ATOM 736 N N . PRO A 1 98 ? 14.322 -18.877 -7.841 1.00 60.72 98 PRO A N 1
ATOM 737 C CA . PRO A 1 98 ? 14.412 -20.343 -7.832 1.00 60.72 98 PRO A CA 1
ATOM 738 C C . PRO A 1 98 ? 13.605 -21.044 -6.729 1.00 60.72 98 PRO A C 1
ATOM 740 O O . PRO A 1 98 ? 13.251 -22.207 -6.875 1.00 60.72 98 PRO A O 1
ATOM 743 N N . ALA A 1 99 ? 13.312 -20.347 -5.628 1.00 69.00 99 ALA A N 1
ATOM 744 C CA . ALA A 1 99 ? 12.619 -20.905 -4.468 1.00 69.00 99 ALA A CA 1
ATOM 745 C C . ALA A 1 99 ? 11.080 -20.870 -4.559 1.00 69.00 99 ALA A C 1
ATOM 747 O O . ALA A 1 99 ? 10.421 -21.614 -3.840 1.00 69.00 99 ALA A O 1
ATOM 748 N N . LEU A 1 100 ? 10.501 -20.003 -5.398 1.00 66.12 100 LEU A N 1
ATOM 749 C CA . LEU A 1 100 ? 9.052 -19.734 -5.423 1.00 66.12 100 LEU A CA 1
ATOM 750 C C . LEU A 1 100 ? 8.424 -19.875 -6.814 1.00 66.12 100 LEU A C 1
ATOM 752 O O . LEU A 1 100 ? 7.203 -19.900 -6.915 1.00 66.12 100 LEU A O 1
ATOM 756 N N . GLY A 1 101 ? 9.225 -19.931 -7.886 1.00 72.31 101 GLY A N 1
ATOM 757 C CA . GLY A 1 101 ? 8.716 -19.923 -9.265 1.00 72.31 101 GLY A CA 1
ATOM 758 C C . GLY A 1 101 ? 8.041 -18.606 -9.676 1.00 72.31 101 GLY A C 1
ATOM 759 O O . GLY A 1 101 ? 7.550 -18.500 -10.793 1.00 72.31 101 GLY A O 1
ATOM 760 N N . LEU A 1 102 ? 8.037 -17.610 -8.786 1.00 75.06 102 LEU A N 1
ATOM 761 C CA . LEU A 1 102 ? 7.514 -16.265 -9.001 1.00 75.06 102 LEU A CA 1
ATOM 762 C C . LEU A 1 102 ? 8.615 -15.348 -9.520 1.00 75.06 102 LEU A C 1
ATOM 764 O O . LEU A 1 102 ? 9.778 -15.486 -9.133 1.00 75.06 102 LEU A O 1
ATOM 768 N N . THR A 1 103 ? 8.248 -14.366 -10.337 1.00 81.62 103 THR A N 1
ATOM 769 C CA . THR A 1 103 ? 9.146 -13.250 -10.657 1.00 81.62 103 THR A CA 1
ATOM 770 C C . THR A 1 103 ? 9.428 -12.417 -9.405 1.00 81.62 103 THR A C 1
ATOM 772 O O . THR A 1 103 ? 8.654 -12.421 -8.441 1.00 81.62 103 THR A O 1
ATOM 775 N N . GLN A 1 104 ? 10.524 -11.655 -9.403 1.00 80.56 104 GLN A N 1
ATOM 776 C CA . GLN A 1 104 ? 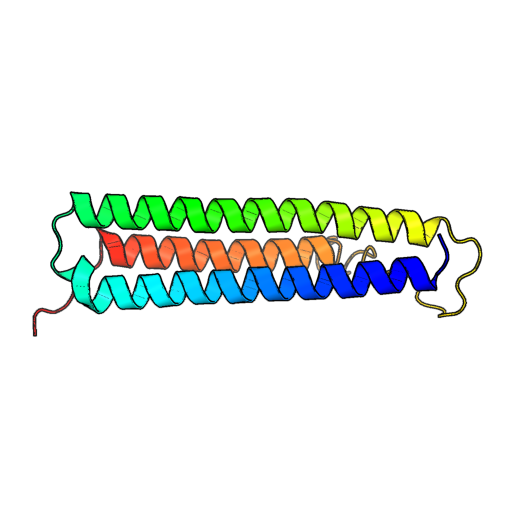10.845 -10.776 -8.274 1.00 80.56 104 GLN A CA 1
ATOM 777 C C . GLN A 1 104 ? 9.739 -9.731 -8.038 1.00 80.56 104 GLN A C 1
ATOM 779 O O . GLN A 1 104 ? 9.459 -9.377 -6.892 1.00 80.56 104 GLN A O 1
ATOM 784 N N . TYR A 1 105 ? 9.064 -9.290 -9.105 1.00 79.62 105 TYR A N 1
ATOM 785 C CA . TYR A 1 105 ? 7.912 -8.390 -9.022 1.00 79.62 105 TYR A CA 1
ATOM 786 C C . TYR A 1 105 ? 6.719 -9.010 -8.309 1.00 79.62 105 TYR A C 1
ATOM 788 O O . TYR A 1 105 ? 6.136 -8.380 -7.430 1.00 79.62 105 TYR A O 1
ATOM 796 N N . GLU A 1 106 ? 6.352 -10.232 -8.682 1.00 80.94 106 GLU A N 1
ATOM 797 C CA . GLU A 1 106 ? 5.219 -10.937 -8.083 1.00 80.94 106 GLU A CA 1
ATOM 798 C C . GLU A 1 106 ? 5.501 -11.280 -6.623 1.00 80.94 106 GLU A C 1
ATOM 800 O O . GLU A 1 106 ? 4.632 -11.102 -5.772 1.00 80.94 106 GLU A O 1
ATOM 805 N N . ALA A 1 107 ? 6.727 -11.706 -6.307 1.00 84.00 107 ALA A N 1
ATOM 806 C CA . ALA A 1 107 ? 7.137 -11.979 -4.935 1.00 84.00 107 ALA A CA 1
ATOM 807 C C . ALA A 1 107 ? 7.061 -10.714 -4.061 1.00 84.00 107 ALA A C 1
ATOM 809 O O . ALA A 1 107 ? 6.505 -10.759 -2.962 1.00 84.00 107 ALA A O 1
ATOM 810 N N . ALA A 1 108 ? 7.556 -9.575 -4.560 1.00 82.62 108 ALA A N 1
ATOM 811 C CA . ALA A 1 108 ? 7.481 -8.297 -3.854 1.00 82.62 108 ALA A CA 1
ATOM 812 C C . ALA A 1 108 ? 6.033 -7.809 -3.687 1.00 82.62 108 ALA A C 1
ATOM 814 O O . ALA A 1 108 ? 5.647 -7.386 -2.596 1.00 82.62 108 ALA A O 1
ATOM 815 N N . ALA A 1 109 ? 5.213 -7.912 -4.738 1.00 84.31 109 ALA A N 1
ATOM 816 C CA . ALA A 1 109 ? 3.800 -7.551 -4.688 1.00 84.31 109 ALA A CA 1
ATOM 817 C C . ALA A 1 109 ? 3.025 -8.431 -3.694 1.00 84.31 109 ALA A C 1
ATOM 819 O O . ALA A 1 109 ? 2.239 -7.915 -2.902 1.00 84.31 109 ALA A O 1
ATOM 820 N N . CYS A 1 110 ? 3.285 -9.741 -3.685 1.00 86.25 110 CYS A N 1
ATOM 821 C CA . CYS A 1 110 ? 2.672 -10.687 -2.757 1.00 86.25 110 CYS A CA 1
ATOM 822 C C . CYS A 1 110 ? 3.063 -10.383 -1.305 1.00 86.25 110 CYS A C 1
ATOM 824 O O . CYS A 1 110 ? 2.196 -10.297 -0.437 1.00 86.25 110 CYS A O 1
ATOM 826 N N . LEU A 1 111 ? 4.350 -10.136 -1.042 1.00 88.31 111 LEU A N 1
ATOM 827 C CA . LEU A 1 111 ? 4.831 -9.764 0.288 1.00 88.31 111 LEU A CA 1
ATOM 828 C C . LEU A 1 111 ? 4.188 -8.457 0.771 1.00 88.31 111 LEU A C 1
ATOM 830 O O . LEU A 1 111 ? 3.715 -8.389 1.905 1.00 88.31 111 LEU A O 1
ATOM 834 N N . GLY A 1 112 ? 4.111 -7.445 -0.098 1.00 87.75 112 GLY A N 1
ATOM 835 C CA . GLY A 1 112 ? 3.430 -6.185 0.198 1.00 87.75 112 GLY A CA 1
ATOM 836 C C . GLY A 1 112 ? 1.942 -6.384 0.494 1.00 87.75 112 GLY A C 1
ATOM 837 O O . GLY A 1 112 ? 1.447 -5.905 1.512 1.00 87.75 112 GLY A O 1
ATOM 838 N N . ALA A 1 113 ? 1.236 -7.146 -0.345 1.00 88.94 113 ALA A N 1
ATOM 839 C CA . ALA A 1 113 ? -0.180 -7.449 -0.157 1.00 88.94 113 ALA A CA 1
ATOM 840 C C . ALA A 1 113 ? -0.441 -8.180 1.169 1.00 88.94 113 ALA A C 1
ATOM 842 O O . ALA A 1 113 ? -1.351 -7.805 1.906 1.00 88.94 113 ALA A O 1
ATOM 843 N N . LEU A 1 114 ? 0.385 -9.173 1.510 1.00 92.94 114 LEU A N 1
ATOM 844 C CA . LEU A 1 114 ? 0.297 -9.894 2.780 1.00 92.94 114 LEU A CA 1
ATOM 845 C C . LEU A 1 114 ? 0.540 -8.972 3.979 1.00 92.94 114 LEU A C 1
ATOM 847 O O . LEU A 1 114 ? -0.207 -9.037 4.955 1.00 92.94 114 LEU A O 1
ATOM 851 N N . ALA A 1 115 ? 1.538 -8.089 3.903 1.00 91.44 115 ALA A N 1
ATOM 852 C CA . ALA A 1 115 ? 1.826 -7.131 4.966 1.00 91.44 115 ALA A CA 1
ATOM 853 C C . ALA A 1 115 ? 0.654 -6.162 5.194 1.00 91.44 115 ALA A C 1
ATOM 855 O O . ALA A 1 115 ? 0.199 -5.993 6.327 1.00 91.44 115 ALA A O 1
ATOM 856 N N . PHE A 1 116 ? 0.110 -5.568 4.127 1.00 91.00 116 PHE A N 1
ATOM 857 C CA . PHE A 1 116 ? -1.036 -4.662 4.234 1.00 91.00 116 PHE A CA 1
ATOM 858 C C . PHE A 1 116 ? -2.314 -5.373 4.679 1.00 91.00 116 PHE A C 1
ATOM 860 O O . PHE A 1 116 ? -3.076 -4.808 5.464 1.00 91.00 116 PHE A O 1
ATOM 867 N N . LEU A 1 117 ? -2.532 -6.618 4.251 1.00 93.62 117 LEU A N 1
ATOM 868 C CA . LEU A 1 117 ? -3.649 -7.431 4.721 1.00 93.62 117 LEU A CA 1
ATOM 869 C C . LEU A 1 117 ? -3.536 -7.715 6.224 1.00 93.62 117 LEU A C 1
ATOM 871 O O . LEU A 1 117 ? -4.517 -7.564 6.950 1.00 93.62 117 LEU A O 1
ATOM 875 N N . ALA A 1 118 ? -2.344 -8.067 6.711 1.00 95.06 118 ALA A N 1
ATOM 876 C CA . ALA A 1 118 ? -2.107 -8.286 8.135 1.00 95.06 118 ALA A CA 1
ATOM 877 C C . ALA A 1 118 ? -2.384 -7.015 8.958 1.00 95.06 118 ALA A C 1
ATOM 879 O O . ALA A 1 118 ? -3.073 -7.080 9.977 1.00 95.06 118 ALA A O 1
ATOM 880 N N . ILE A 1 119 ? -1.920 -5.851 8.484 1.00 93.31 119 ILE A N 1
ATOM 881 C CA . ILE A 1 119 ? -2.207 -4.548 9.106 1.00 93.31 119 ILE A CA 1
ATOM 882 C C . ILE A 1 119 ? -3.713 -4.269 9.109 1.00 93.31 119 ILE A C 1
ATOM 884 O O . ILE A 1 119 ? -4.263 -3.868 10.133 1.00 93.31 119 ILE A O 1
ATOM 888 N N . TYR A 1 120 ? -4.391 -4.500 7.985 1.00 94.44 120 TYR A N 1
ATOM 889 C CA . TYR A 1 120 ? -5.827 -4.279 7.854 1.00 94.44 120 TYR A CA 1
ATOM 890 C C . TYR A 1 120 ? -6.631 -5.121 8.850 1.00 94.44 120 TYR A C 1
ATOM 892 O O . TYR A 1 120 ? -7.485 -4.592 9.562 1.00 94.44 120 TYR A O 1
ATOM 900 N N . VAL A 1 121 ? -6.318 -6.415 8.954 1.00 95.69 121 VAL A N 1
ATOM 901 C CA . VAL A 1 121 ? -6.965 -7.340 9.896 1.00 95.69 121 VAL A CA 1
ATOM 902 C C . VAL A 1 121 ? -6.684 -6.937 11.346 1.00 95.69 121 VAL A C 1
ATOM 904 O O . VAL A 1 121 ? -7.604 -6.915 12.166 1.00 95.69 121 VAL A O 1
ATOM 907 N N . ALA A 1 122 ? -5.443 -6.560 11.668 1.00 94.19 122 ALA A N 1
ATOM 908 C CA . ALA A 1 122 ? -5.085 -6.085 13.002 1.00 94.19 122 ALA A CA 1
ATOM 909 C C . ALA A 1 122 ? -5.865 -4.815 13.378 1.00 94.19 122 ALA A C 1
ATOM 911 O O . ALA A 1 122 ? -6.440 -4.730 14.464 1.00 94.19 122 ALA A O 1
ATOM 912 N N . LEU A 1 123 ? -5.950 -3.846 12.465 1.00 93.25 123 LEU A N 1
ATOM 913 C CA . LEU A 1 123 ? -6.709 -2.618 12.680 1.00 93.25 123 LEU A CA 1
ATOM 914 C C . LEU A 1 123 ? -8.206 -2.877 12.788 1.00 93.25 123 LEU A C 1
ATOM 916 O O . LEU A 1 123 ? -8.849 -2.279 13.645 1.00 93.25 123 LEU A O 1
ATOM 920 N N . PHE A 1 124 ? -8.765 -3.782 11.986 1.00 93.94 124 PHE A N 1
ATOM 921 C CA . PHE A 1 124 ? -10.161 -4.194 12.113 1.00 93.94 124 PHE A CA 1
ATOM 922 C C . PHE A 1 124 ? -10.445 -4.738 13.518 1.00 93.94 124 PHE A C 1
ATOM 924 O O . PHE A 1 124 ? -11.379 -4.292 14.189 1.00 93.94 124 PHE A O 1
ATOM 931 N N . PHE A 1 125 ? -9.590 -5.641 14.005 1.00 93.50 125 PHE A N 1
ATOM 932 C CA . PHE A 1 125 ? -9.701 -6.186 15.354 1.00 93.50 125 PHE A CA 1
ATOM 933 C C . PHE A 1 125 ? -9.630 -5.081 16.420 1.00 93.50 125 PHE A C 1
ATOM 935 O O . PHE A 1 125 ? -10.514 -4.996 17.273 1.00 93.50 125 PHE A O 1
ATOM 942 N N . LEU A 1 126 ? -8.651 -4.175 16.332 1.00 90.44 126 LEU A N 1
ATOM 943 C CA . LEU A 1 126 ? -8.515 -3.038 17.254 1.00 90.44 126 LEU A CA 1
ATOM 944 C C . LEU A 1 126 ? -9.700 -2.058 17.187 1.00 90.44 126 LEU A C 1
ATOM 946 O O . LEU A 1 126 ? -10.054 -1.413 18.180 1.00 90.44 126 LEU A O 1
ATOM 950 N N . THR A 1 127 ? -10.329 -1.950 16.018 1.00 89.69 127 THR A N 1
ATOM 951 C CA . THR A 1 127 ? -11.429 -1.020 15.757 1.00 89.69 127 THR A CA 1
ATOM 952 C C . THR A 1 127 ? -12.774 -1.547 16.217 1.00 89.69 127 THR A C 1
ATOM 954 O O . THR A 1 127 ? -13.606 -0.729 16.576 1.00 89.69 127 THR A O 1
ATOM 957 N N . PHE A 1 128 ? -13.024 -2.854 16.243 1.00 89.62 128 PHE A N 1
ATOM 958 C CA . PHE A 1 128 ? -14.362 -3.366 16.576 1.00 89.62 128 PHE A CA 1
ATOM 959 C C . PHE A 1 128 ? -14.388 -4.324 17.762 1.00 89.62 128 PHE A C 1
ATOM 961 O O . PHE A 1 128 ? -15.361 -4.325 18.512 1.00 89.62 128 PHE A O 1
ATOM 968 N N . LEU A 1 129 ? -13.338 -5.123 17.942 1.00 88.19 129 LEU A N 1
ATOM 969 C CA . LEU A 1 129 ? -13.335 -6.248 18.878 1.00 88.19 129 LEU A CA 1
ATOM 970 C C . LEU A 1 129 ? -12.506 -5.963 20.129 1.00 88.19 129 LEU A C 1
ATOM 972 O O . LEU A 1 129 ? -12.829 -6.447 21.212 1.00 88.19 129 LEU A O 1
ATOM 976 N N . TYR A 1 130 ? -11.450 -5.163 20.000 1.00 85.44 130 TYR A N 1
ATOM 977 C CA . TYR A 1 130 ? -10.588 -4.840 21.125 1.00 85.44 130 TYR A CA 1
ATOM 978 C C . TYR A 1 130 ? -11.276 -3.879 22.101 1.00 85.44 130 TYR A C 1
ATOM 980 O O . TYR A 1 130 ? -11.694 -2.770 21.741 1.00 85.44 130 TYR A O 1
ATOM 988 N N . ARG A 1 131 ? -11.361 -4.312 23.362 1.00 80.81 131 ARG A N 1
ATOM 989 C CA . ARG A 1 131 ? -11.843 -3.501 24.478 1.00 80.81 131 ARG A CA 1
ATOM 990 C C . ARG A 1 131 ? -10.656 -2.776 25.100 1.00 80.81 131 ARG A C 1
ATOM 992 O O . ARG A 1 131 ? -9.838 -3.384 25.783 1.00 80.81 131 ARG A O 1
ATOM 999 N N . TRP A 1 132 ? -10.562 -1.482 24.824 1.00 79.56 132 TRP A N 1
ATOM 1000 C CA . TRP A 1 132 ? -9.503 -0.636 25.363 1.00 79.56 132 TRP A CA 1
ATOM 1001 C C . TRP A 1 132 ? -9.622 -0.541 26.894 1.00 79.56 132 TRP A C 1
ATOM 1003 O O . TRP A 1 132 ? -10.743 -0.372 27.377 1.00 79.56 132 TRP A O 1
ATOM 1013 N N . PRO A 1 133 ? -8.510 -0.652 27.648 1.00 75.88 133 PRO A N 1
ATOM 1014 C CA . PRO A 1 133 ? -8.511 -0.402 29.085 1.00 75.88 133 PRO A CA 1
ATOM 1015 C C . PRO A 1 133 ? -9.012 1.016 29.372 1.00 75.88 133 PRO A C 1
ATOM 1017 O O . PRO A 1 133 ? -8.620 1.973 28.695 1.00 75.88 133 PRO A O 1
ATOM 1020 N N . GLU A 1 134 ? -9.914 1.132 30.339 1.00 68.88 134 GLU A N 1
ATOM 1021 C CA . GLU A 1 134 ? -10.359 2.414 30.876 1.00 68.88 134 GLU A CA 1
ATOM 1022 C C . GLU A 1 134 ? -9.381 2.797 31.992 1.00 68.88 134 GLU A C 1
ATOM 1024 O O . GLU A 1 134 ? -9.484 2.271 33.097 1.00 68.88 134 GLU A O 1
ATOM 1029 N N . ASP A 1 135 ? -8.401 3.645 31.663 1.00 58.53 135 ASP A N 1
ATOM 1030 C CA . ASP A 1 135 ? -7.660 4.434 32.660 1.00 58.53 135 ASP A CA 1
ATOM 1031 C C . ASP A 1 135 ? -8.503 5.641 33.105 1.00 58.53 135 ASP A C 1
ATOM 1033 O O . ASP A 1 135 ? -9.100 6.309 32.213 1.00 58.53 135 ASP A O 1
#

Sequence (135 aa):
MTEADILSVRNELTDIVVSVVSVSFGMVSAYIVGLWLFLKRAPLVLRALSFIVFSFGLAFMGALTVGIHELLLGTERAWNKLGKTATEIPGFGSAPVPALGLTQYEAAACLGALAFLAIYVALFFLTFLYRWPED